Protein AF-A0A929BQ82-F1 (afdb_monomer_lite)

Foldseek 3Di:
DDDDDDDDPDDDDDDDQKAWEAEPVRDIDIDGFFDFQLVVCCVVPPVDVDDDAWWQWQNRTDGRRDTHHHHTYTD

pLDDT: mean 89.82, std 12.75, range [46.66, 98.62]

Structure (mmCIF, N/CA/C/O backbone):
data_AF-A0A929BQ82-F1
#
_entry.id   AF-A0A929BQ82-F1
#
loop_
_atom_site.group_PDB
_atom_site.id
_atom_site.type_symbol
_atom_site.label_atom_id
_atom_site.label_alt_id
_atom_site.label_comp_id
_atom_site.label_asym_id
_atom_site.label_entity_id
_atom_site.label_seq_id
_atom_site.pdbx_PDB_ins_code
_atom_site.Cartn_x
_atom_site.Cartn_y
_atom_site.Cartn_z
_atom_site.occupancy
_atom_site.B_iso_or_equiv
_atom_site.auth_seq_id
_atom_site.auth_comp_id
_atom_site.auth_asym_id
_atom_site.auth_atom_id
_atom_site.pdbx_PDB_model_num
ATOM 1 N N . MET A 1 1 ? -14.907 -32.789 33.736 1.00 46.66 1 MET A N 1
ATOM 2 C CA . MET A 1 1 ? -14.766 -32.230 32.374 1.00 46.66 1 MET A CA 1
ATOM 3 C C . MET A 1 1 ? -14.711 -30.711 32.489 1.00 46.66 1 MET A C 1
ATOM 5 O O . MET A 1 1 ? -15.727 -30.093 32.779 1.00 46.66 1 MET A O 1
ATOM 9 N N . MET A 1 2 ? -13.526 -30.114 32.397 1.00 47.66 2 MET A N 1
ATOM 10 C CA . MET A 1 2 ? -13.334 -28.670 32.574 1.00 47.66 2 MET A CA 1
ATOM 11 C C . MET A 1 2 ? -13.679 -27.966 31.257 1.00 47.66 2 MET A C 1
ATOM 13 O O . MET A 1 2 ? -13.046 -28.221 30.237 1.00 47.66 2 MET A O 1
ATOM 17 N N . LYS A 1 3 ? -14.741 -27.151 31.258 1.00 51.91 3 LYS A N 1
ATOM 18 C CA . LYS A 1 3 ? -15.161 -26.375 30.084 1.00 51.91 3 LYS A CA 1
ATOM 19 C C . LYS A 1 3 ? -14.127 -25.275 29.836 1.00 51.91 3 LYS A C 1
ATOM 21 O O . LYS A 1 3 ? -13.926 -24.424 30.701 1.00 51.91 3 LYS A O 1
ATOM 26 N N . SER A 1 4 ? -13.474 -25.293 28.678 1.00 60.78 4 SER A N 1
ATOM 27 C CA . SER A 1 4 ? -12.611 -24.201 28.235 1.00 60.78 4 SER A CA 1
ATOM 28 C C . SER A 1 4 ? -13.454 -22.935 28.058 1.00 60.78 4 SER A C 1
ATOM 30 O O . SER A 1 4 ? -14.470 -22.919 27.363 1.00 60.78 4 SER A O 1
ATOM 32 N N . LYS A 1 5 ? -13.055 -21.865 28.747 1.00 60.78 5 LYS A N 1
ATOM 33 C CA . LYS A 1 5 ? -13.668 -20.541 28.631 1.00 60.78 5 LYS A CA 1
ATOM 34 C C . LYS A 1 5 ? -13.250 -19.983 27.268 1.00 60.78 5 LYS A C 1
ATOM 36 O O . LYS A 1 5 ? -12.089 -19.626 27.094 1.00 60.78 5 LYS A O 1
ATOM 41 N N . GLN A 1 6 ? -14.152 -19.957 26.289 1.00 63.88 6 GLN A N 1
ATOM 42 C CA . GLN A 1 6 ? -13.887 -19.259 25.033 1.00 63.88 6 GLN A CA 1
ATOM 43 C C . GLN A 1 6 ? -13.811 -17.758 25.328 1.00 63.88 6 GLN A C 1
ATOM 45 O O . GLN A 1 6 ? -14.820 -17.122 25.625 1.00 63.88 6 GLN A O 1
ATOM 50 N N . SER A 1 7 ? -12.607 -17.193 25.302 1.00 69.44 7 SER A N 1
ATOM 51 C CA . SER A 1 7 ? -12.413 -15.748 25.282 1.00 69.44 7 SER A CA 1
ATOM 52 C C . SER A 1 7 ? -12.709 -15.255 23.871 1.00 69.44 7 SER A C 1
ATOM 54 O O . SER A 1 7 ? -11.976 -15.587 22.939 1.00 69.44 7 SER A O 1
ATOM 56 N N . SER A 1 8 ? -13.776 -14.477 23.701 1.00 77.00 8 SER A N 1
ATOM 57 C CA . SER A 1 8 ? -14.025 -13.760 22.452 1.00 77.00 8 SER A CA 1
ATOM 58 C C . SER A 1 8 ? -12.831 -12.847 22.157 1.00 77.00 8 SER A C 1
ATOM 60 O O . SER A 1 8 ? -12.542 -11.937 22.931 1.00 77.00 8 SER A O 1
ATOM 62 N N . SER A 1 9 ? -12.129 -13.088 21.050 1.00 85.75 9 SER A N 1
ATOM 63 C CA . SER A 1 9 ? -10.975 -12.291 20.603 1.00 85.75 9 SER A CA 1
ATOM 64 C C . SER A 1 9 ? -11.364 -10.917 20.042 1.00 85.75 9 SER A C 1
ATOM 66 O O . SER A 1 9 ? -10.496 -10.098 19.745 1.00 85.75 9 SER A O 1
ATOM 68 N N . VAL A 1 10 ? -12.665 -10.649 19.909 1.00 89.50 10 VAL A N 1
ATOM 69 C CA . VAL A 1 10 ? -13.210 -9.387 19.408 1.00 89.50 10 VAL A CA 1
ATOM 70 C C . VAL A 1 10 ? -13.333 -8.390 20.555 1.00 89.50 10 VAL A C 1
ATOM 72 O O . VAL A 1 10 ? -13.996 -8.654 21.558 1.00 89.50 10 VAL A O 1
ATOM 75 N N . ARG A 1 11 ? -12.709 -7.222 20.392 1.00 91.19 11 ARG A N 1
ATOM 76 C CA . ARG A 1 11 ? -12.753 -6.115 21.352 1.00 91.19 11 ARG A CA 1
ATOM 77 C C . ARG A 1 11 ? -12.918 -4.786 20.625 1.00 91.19 11 ARG A C 1
ATOM 79 O O . ARG A 1 11 ? -12.426 -4.631 19.511 1.00 91.19 11 ARG A O 1
ATOM 86 N N . SER A 1 12 ? -13.572 -3.826 21.277 1.00 93.81 12 SER A N 1
ATOM 87 C CA . SER A 1 12 ? -13.615 -2.445 20.788 1.00 93.81 12 SER A CA 1
ATOM 88 C C . SER A 1 12 ? -12.202 -1.851 20.728 1.00 93.81 12 SER A C 1
ATOM 90 O O . SER A 1 12 ? -11.337 -2.181 21.547 1.00 93.81 12 SER A O 1
ATOM 92 N N . THR A 1 13 ? -11.961 -0.993 19.741 1.00 94.44 13 THR A N 1
ATOM 93 C CA . THR A 1 13 ? -10.671 -0.344 19.502 1.00 94.44 13 THR A CA 1
ATOM 94 C C . THR A 1 13 ? -10.869 1.029 18.869 1.00 94.44 13 THR A C 1
ATOM 96 O O . THR A 1 13 ? -11.950 1.349 18.377 1.00 94.44 13 THR A O 1
ATOM 99 N N . LYS A 1 14 ? -9.810 1.840 18.874 1.00 95.81 14 LYS A N 1
ATOM 100 C CA . LYS A 1 14 ? -9.735 3.059 18.066 1.00 95.81 14 LYS A CA 1
ATOM 101 C C . LYS A 1 14 ? -9.421 2.705 16.601 1.00 95.81 14 LYS A C 1
ATOM 103 O O . LYS A 1 14 ? -8.784 1.668 1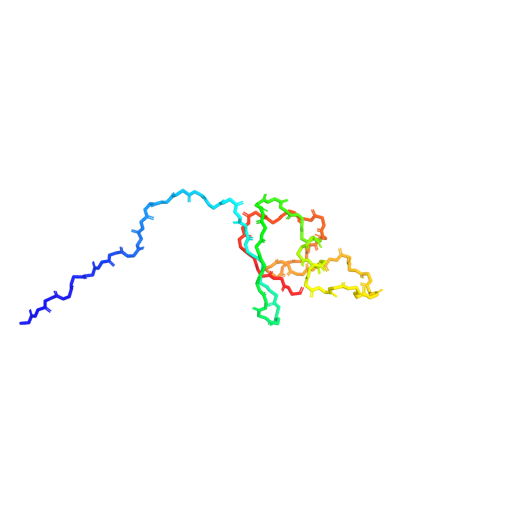6.379 1.00 95.81 14 LYS A O 1
ATOM 108 N N . PRO A 1 15 ? -9.833 3.541 15.628 1.00 95.00 15 PRO A N 1
ATOM 109 C CA . PRO A 1 15 ? -9.377 3.426 14.244 1.00 95.00 15 PRO A CA 1
ATOM 110 C C . PRO A 1 15 ? -7.847 3.419 14.148 1.00 95.00 15 PRO A C 1
ATOM 112 O O . PRO A 1 15 ? -7.171 4.029 14.978 1.00 95.00 15 PRO A O 1
ATOM 115 N N . ARG A 1 16 ? -7.305 2.729 13.139 1.00 94.88 16 ARG A N 1
ATOM 116 C CA . ARG A 1 16 ? -5.875 2.807 12.815 1.00 94.88 16 ARG A CA 1
ATOM 117 C C . ARG A 1 16 ? -5.578 4.144 12.139 1.00 94.88 16 ARG A C 1
ATOM 119 O O . ARG A 1 16 ? -6.391 4.640 11.368 1.00 94.88 16 ARG A O 1
ATOM 126 N N . GLU A 1 17 ? -4.397 4.685 12.411 1.00 98.19 17 GLU A N 1
ATOM 127 C CA . GLU A 1 17 ? -3.888 5.903 11.761 1.00 98.19 17 GLU A CA 1
ATOM 128 C C . GLU A 1 17 ? -2.970 5.582 10.569 1.00 98.19 17 GLU A C 1
ATOM 130 O O . GLU A 1 17 ? -2.610 6.471 9.801 1.00 98.19 17 GLU A O 1
ATOM 135 N N . THR A 1 18 ? -2.625 4.302 10.390 1.00 98.56 18 THR A N 1
ATOM 136 C CA . THR A 1 18 ? -1.803 3.784 9.291 1.00 98.56 18 THR A CA 1
ATOM 137 C C . THR A 1 18 ? -2.542 2.716 8.492 1.00 98.56 18 THR A C 1
ATOM 139 O O . THR A 1 18 ? -3.420 2.029 9.027 1.00 98.56 18 THR A O 1
ATOM 142 N N . ALA A 1 19 ? -2.148 2.564 7.229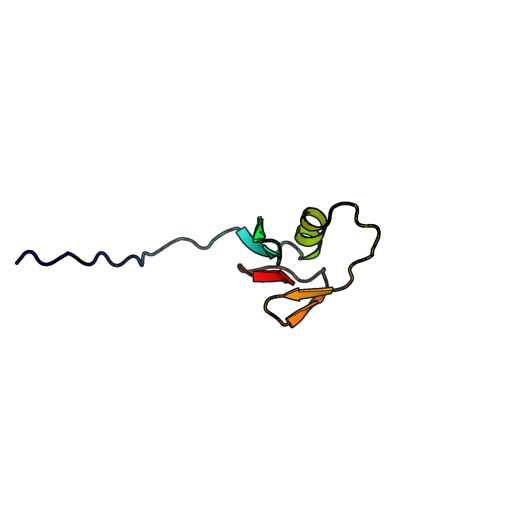 1.00 98.44 19 ALA A N 1
ATOM 143 C CA . ALA A 1 19 ?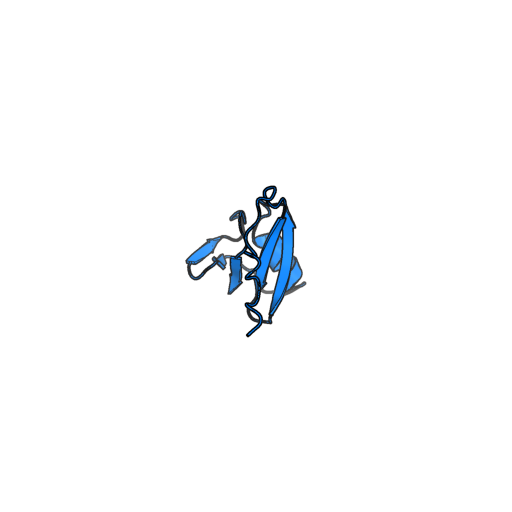 -2.539 1.468 6.351 1.00 98.44 19 ALA A CA 1
ATOM 144 C C . ALA A 1 19 ? -1.306 0.645 5.957 1.00 98.44 19 ALA A C 1
ATOM 146 O O . ALA A 1 19 ? -0.206 1.186 5.833 1.00 98.44 19 ALA A O 1
ATOM 147 N N . GLN A 1 20 ? -1.489 -0.662 5.774 1.00 98.44 20 GLN A N 1
ATOM 148 C CA . GLN A 1 20 ? -0.447 -1.592 5.346 1.00 98.44 20 GLN A CA 1
ATOM 149 C C . GLN A 1 20 ? -0.627 -2.011 3.889 1.00 98.44 20 GLN A C 1
ATOM 151 O O . GLN A 1 20 ? -1.687 -2.486 3.497 1.00 98.44 20 GLN A O 1
ATOM 156 N N . VAL A 1 21 ? 0.438 -1.924 3.100 1.00 98.25 21 VAL A N 1
ATOM 157 C CA . VAL A 1 21 ? 0.477 -2.429 1.726 1.00 98.25 21 VAL A CA 1
ATOM 158 C C . VAL A 1 21 ? 1.379 -3.652 1.665 1.00 98.25 21 VAL A C 1
ATOM 160 O O . VAL A 1 21 ? 2.545 -3.579 2.061 1.00 98.25 21 VAL A O 1
ATOM 163 N N . ARG A 1 22 ? 0.851 -4.768 1.155 1.00 98.19 22 ARG A N 1
ATOM 164 C CA . ARG A 1 22 ? 1.601 -6.015 0.950 1.00 98.19 22 ARG A CA 1
ATOM 165 C C . ARG A 1 22 ? 1.894 -6.244 -0.529 1.00 98.19 22 ARG A C 1
ATOM 167 O O . ARG A 1 22 ? 0.960 -6.333 -1.324 1.00 98.19 22 ARG A O 1
ATOM 174 N N . PHE A 1 23 ? 3.172 -6.417 -0.846 1.00 95.88 23 PHE A N 1
ATOM 175 C CA . PHE A 1 23 ? 3.682 -6.714 -2.185 1.00 95.88 23 PHE A CA 1
ATOM 176 C C . PHE A 1 23 ? 3.824 -8.232 -2.426 1.00 95.88 23 PHE A C 1
ATOM 178 O O . PHE A 1 23 ? 3.792 -9.017 -1.466 1.00 95.88 23 PHE A O 1
ATOM 185 N N . PRO A 1 24 ? 4.001 -8.685 -3.685 1.00 93.19 24 PRO A N 1
ATOM 186 C CA . PRO A 1 24 ? 4.037 -10.112 -4.029 1.00 93.19 24 PRO A CA 1
ATOM 187 C C . PRO A 1 24 ? 5.251 -10.851 -3.454 1.00 93.19 24 PRO A C 1
ATOM 189 O O . PRO A 1 24 ? 5.202 -12.056 -3.217 1.00 93.19 24 PRO A O 1
ATOM 192 N N . ASP A 1 25 ? 6.332 -10.125 -3.172 1.00 92.31 25 ASP A N 1
ATOM 193 C CA . ASP A 1 25 ? 7.557 -10.635 -2.548 1.00 92.31 25 ASP A CA 1
ATOM 194 C C . ASP A 1 25 ? 7.455 -10.779 -1.018 1.00 92.31 25 ASP A C 1
ATOM 196 O O . ASP A 1 25 ? 8.456 -10.983 -0.333 1.00 92.31 25 ASP A O 1
ATOM 200 N N . SER A 1 26 ? 6.236 -10.703 -0.477 1.00 91.38 26 SER A N 1
ATOM 201 C CA . SER A 1 26 ? 5.920 -10.762 0.954 1.00 91.38 26 SER A CA 1
ATOM 202 C C . SER A 1 26 ? 6.391 -9.560 1.777 1.00 91.38 26 SER A C 1
ATOM 204 O O . SER A 1 26 ? 6.119 -9.525 2.982 1.00 91.38 26 SER A O 1
ATOM 206 N N . ARG A 1 27 ? 7.030 -8.546 1.175 1.00 95.69 27 ARG A N 1
ATOM 207 C CA . ARG A 1 27 ? 7.308 -7.295 1.887 1.00 95.69 27 ARG A CA 1
ATOM 208 C C . ARG A 1 27 ? 5.999 -6.573 2.179 1.00 95.69 27 ARG A C 1
ATOM 210 O O . ARG A 1 27 ? 5.077 -6.532 1.365 1.00 95.69 27 ARG A O 1
ATOM 217 N N . THR A 1 28 ? 5.919 -6.026 3.386 1.00 97.88 28 THR A N 1
ATOM 218 C CA . THR A 1 28 ? 4.778 -5.238 3.847 1.00 97.88 28 THR A CA 1
ATOM 219 C C . THR A 1 28 ? 5.295 -3.917 4.378 1.00 97.88 28 THR A C 1
ATOM 221 O O . THR A 1 28 ? 6.224 -3.895 5.185 1.00 97.88 28 THR A O 1
ATOM 224 N N . PHE A 1 29 ? 4.685 -2.830 3.930 1.00 98.06 29 PHE A N 1
ATOM 225 C CA . PHE A 1 29 ? 5.037 -1.472 4.321 1.00 98.06 29 PHE A CA 1
ATOM 226 C C . PHE A 1 29 ? 3.830 -0.810 4.970 1.00 98.06 29 PHE A C 1
ATOM 228 O O . PHE A 1 29 ? 2.699 -1.084 4.577 1.00 98.06 29 PHE A O 1
ATOM 235 N N . GLU A 1 30 ? 4.059 0.068 5.942 1.00 98.38 30 GLU A N 1
ATOM 236 C CA . GLU A 1 30 ? 3.005 0.889 6.531 1.00 98.38 30 GLU A CA 1
ATOM 237 C C . GLU A 1 30 ? 3.303 2.374 6.352 1.00 98.38 30 GLU A C 1
ATOM 239 O O . GLU A 1 30 ? 4.457 2.798 6.423 1.00 98.38 30 GLU A O 1
ATOM 244 N N . ALA A 1 31 ? 2.256 3.163 6.135 1.00 98.50 31 ALA A N 1
ATOM 245 C CA . ALA A 1 31 ? 2.329 4.617 6.140 1.00 98.50 31 ALA A CA 1
ATOM 246 C C . ALA A 1 31 ? 1.003 5.204 6.656 1.00 98.50 31 ALA A C 1
ATOM 248 O O . ALA A 1 31 ? 0.024 4.461 6.807 1.00 98.50 31 ALA A O 1
ATOM 249 N N . PRO A 1 32 ? 0.943 6.514 6.965 1.00 98.62 32 PRO A N 1
ATOM 250 C CA . PRO A 1 32 ? -0.302 7.168 7.344 1.00 98.62 32 PRO A CA 1
ATOM 251 C C . PRO A 1 32 ? -1.434 6.899 6.345 1.00 98.62 32 PRO A C 1
ATOM 253 O O . PRO A 1 32 ? -1.221 6.818 5.133 1.00 98.62 32 PRO A O 1
ATOM 256 N N . VAL A 1 33 ? -2.660 6.771 6.849 1.00 98.12 33 VAL A N 1
ATOM 257 C CA . VAL A 1 33 ? -3.837 6.679 5.975 1.00 98.12 33 VAL A CA 1
ATOM 258 C C . VAL A 1 33 ? -3.902 7.893 5.041 1.00 98.12 33 VAL A C 1
ATOM 260 O O . VAL A 1 33 ? -3.651 9.027 5.450 1.00 98.12 33 VAL A O 1
ATOM 263 N N . GLY A 1 34 ? -4.217 7.653 3.770 1.00 98.19 34 GLY A N 1
ATOM 264 C CA . GLY A 1 34 ? -4.220 8.677 2.726 1.00 98.19 34 GLY A CA 1
ATOM 265 C C . GLY A 1 34 ? -2.882 8.851 1.996 1.00 98.19 34 GLY A C 1
ATOM 266 O O . GLY A 1 34 ? -2.827 9.612 1.027 1.00 98.19 34 GLY A O 1
ATOM 267 N N . THR A 1 35 ? -1.819 8.145 2.403 1.00 98.44 35 THR A N 1
ATOM 268 C CA . THR A 1 35 ? -0.554 8.107 1.655 1.00 98.44 35 THR A CA 1
ATOM 269 C C . THR A 1 35 ? -0.781 7.584 0.224 1.00 98.44 35 THR A C 1
ATOM 271 O O . THR A 1 35 ? -1.439 6.549 0.057 1.00 98.44 35 THR A O 1
ATOM 274 N N . PRO A 1 36 ? -0.249 8.261 -0.817 1.00 97.56 36 PRO A N 1
ATOM 275 C CA . PRO A 1 36 ? -0.334 7.788 -2.196 1.00 97.56 36 PRO A CA 1
ATOM 276 C C . PRO A 1 36 ? 0.408 6.467 -2.412 1.00 97.56 36 PRO A C 1
ATOM 278 O O . PRO A 1 36 ? 1.502 6.268 -1.875 1.00 97.56 36 PRO A O 1
ATOM 281 N N . LEU A 1 37 ? -0.144 5.605 -3.267 1.00 96.88 37 LEU A N 1
ATOM 282 C CA . LEU A 1 37 ? 0.467 4.335 -3.669 1.00 96.88 37 LEU A CA 1
ATOM 283 C C . LEU A 1 37 ? 1.911 4.508 -4.174 1.00 96.88 37 LEU A C 1
ATOM 285 O O . LEU A 1 37 ? 2.777 3.693 -3.866 1.00 96.88 37 LEU A O 1
ATOM 289 N N . GLU A 1 38 ? 2.190 5.605 -4.879 1.00 95.25 38 GLU A N 1
ATOM 290 C CA . GLU A 1 38 ? 3.521 5.964 -5.373 1.00 95.25 38 GLU A CA 1
ATOM 291 C C . GLU A 1 38 ? 4.600 5.903 -4.280 1.00 95.25 38 GLU A C 1
ATOM 293 O O . GLU A 1 38 ? 5.710 5.436 -4.532 1.00 95.25 38 GLU A O 1
ATOM 298 N N . GLN A 1 39 ? 4.292 6.343 -3.055 1.00 95.56 39 GLN A N 1
ATOM 299 C CA . GLN A 1 39 ? 5.277 6.355 -1.971 1.00 95.56 39 GLN A CA 1
ATOM 300 C C . GLN A 1 39 ? 5.629 4.940 -1.504 1.00 95.56 39 GLN A C 1
ATOM 302 O O . GLN A 1 39 ? 6.794 4.665 -1.231 1.00 95.56 39 GLN A O 1
ATOM 307 N N . TYR A 1 40 ? 4.654 4.029 -1.471 1.00 96.00 40 TYR A N 1
ATOM 308 C CA . TYR A 1 40 ? 4.904 2.618 -1.178 1.00 96.00 40 TYR A CA 1
ATOM 309 C C . TYR A 1 40 ? 5.744 1.966 -2.281 1.00 96.00 40 TYR A C 1
ATOM 311 O O . TYR A 1 40 ? 6.719 1.279 -1.991 1.00 96.00 40 TYR A O 1
ATOM 319 N N . VAL A 1 41 ? 5.398 2.224 -3.547 1.00 92.88 41 VAL A N 1
ATOM 320 C CA . VAL A 1 41 ? 6.106 1.678 -4.715 1.00 92.88 41 VAL A CA 1
ATOM 321 C C . VAL A 1 41 ? 7.558 2.161 -4.766 1.00 92.88 41 VAL A C 1
ATOM 323 O O . VAL A 1 41 ? 8.448 1.351 -5.011 1.00 92.88 41 VAL A O 1
ATOM 326 N N . LYS A 1 42 ? 7.821 3.439 -4.457 1.00 91.62 42 LYS A N 1
ATOM 327 C CA . LYS A 1 42 ? 9.184 3.999 -4.371 1.00 91.62 42 LYS A CA 1
ATOM 328 C C . LYS A 1 42 ? 10.059 3.270 -3.351 1.00 91.62 42 LYS A C 1
ATOM 330 O O . LYS A 1 42 ? 11.227 3.032 -3.618 1.00 91.62 42 LYS A O 1
ATOM 335 N N . VAL A 1 43 ? 9.499 2.901 -2.198 1.00 92.62 43 VAL A N 1
ATOM 336 C CA . VAL A 1 43 ? 10.230 2.143 -1.168 1.00 92.62 43 VAL A CA 1
ATOM 337 C C . VAL A 1 43 ? 10.379 0.670 -1.558 1.00 92.62 43 VAL A C 1
ATOM 339 O O . VAL A 1 43 ? 11.373 0.034 -1.222 1.00 92.62 43 VAL A O 1
ATOM 342 N N . ALA A 1 44 ? 9.400 0.102 -2.263 1.00 91.31 44 ALA A N 1
ATOM 343 C CA . ALA A 1 44 ? 9.450 -1.293 -2.676 1.00 91.31 44 ALA A CA 1
ATOM 344 C C . ALA A 1 44 ? 10.441 -1.535 -3.826 1.00 91.31 44 ALA A C 1
ATOM 346 O O . ALA A 1 44 ? 11.125 -2.557 -3.834 1.00 91.31 44 ALA A O 1
ATOM 347 N N . LEU A 1 45 ? 10.517 -0.638 -4.807 1.00 85.38 45 LEU A N 1
ATOM 348 C CA . LEU A 1 45 ? 11.233 -0.888 -6.063 1.00 85.38 45 LEU A CA 1
ATOM 349 C C . LEU A 1 45 ? 12.595 -0.185 -6.174 1.00 85.38 45 LEU A C 1
ATOM 351 O O . LEU A 1 45 ? 13.262 -0.371 -7.191 1.00 85.38 45 LEU A O 1
ATOM 355 N N . ASP A 1 46 ? 13.018 0.559 -5.145 1.00 79.00 46 ASP A N 1
ATOM 356 C CA . ASP A 1 46 ? 14.269 1.335 -5.120 1.00 79.00 46 ASP A CA 1
ATOM 357 C C . ASP A 1 46 ? 14.446 2.208 -6.393 1.00 79.00 46 ASP A C 1
ATOM 359 O O . ASP A 1 46 ? 13.465 2.613 -7.024 1.00 79.00 46 ASP A O 1
ATOM 363 N N . ASP A 1 47 ? 15.691 2.503 -6.792 1.00 70.75 47 ASP A N 1
ATOM 364 C CA . ASP A 1 47 ? 16.065 3.239 -8.016 1.00 70.75 47 ASP A CA 1
ATOM 365 C C . ASP A 1 47 ? 15.848 2.411 -9.304 1.00 70.75 47 ASP A C 1
ATOM 367 O O . ASP A 1 47 ? 16.681 2.393 -10.217 1.00 70.75 47 ASP A O 1
ATOM 371 N N . SER A 1 48 ? 14.734 1.684 -9.408 1.00 73.88 48 SER A N 1
ATOM 372 C CA . SER A 1 48 ? 14.378 1.012 -10.655 1.00 73.88 48 SER A CA 1
ATOM 373 C C . SER A 1 48 ? 14.267 2.042 -11.792 1.00 73.88 48 SER A C 1
ATOM 375 O O . SER A 1 48 ? 13.495 2.998 -11.687 1.00 73.88 48 SER A O 1
ATOM 377 N N . PRO A 1 49 ? 14.973 1.844 -12.921 1.00 67.69 49 PRO A N 1
ATOM 378 C CA . PRO A 1 49 ? 14.966 2.791 -14.036 1.00 67.69 49 PRO A CA 1
ATOM 379 C C . PRO A 1 49 ? 13.661 2.754 -14.848 1.00 67.69 49 PRO A C 1
ATOM 381 O O . PRO A 1 49 ? 13.488 3.548 -15.774 1.00 67.69 49 PRO A O 1
ATOM 384 N N . VAL A 1 50 ? 12.760 1.811 -14.554 1.00 78.81 50 VAL A N 1
ATOM 385 C CA . VAL A 1 50 ? 11.499 1.638 -15.280 1.00 78.81 50 VAL A CA 1
ATOM 386 C C . VAL A 1 50 ? 10.423 2.535 -14.662 1.00 78.81 50 VAL A C 1
ATOM 388 O O . VAL A 1 50 ? 10.119 2.370 -13.482 1.00 78.81 50 VAL A O 1
ATOM 391 N N . PRO A 1 51 ? 9.809 3.454 -15.430 1.00 76.56 51 PRO A N 1
ATOM 392 C CA . PRO A 1 51 ? 8.724 4.281 -14.923 1.00 76.56 51 PRO A CA 1
ATOM 393 C C . PRO A 1 51 ? 7.475 3.434 -14.656 1.00 76.56 51 PRO A C 1
ATOM 395 O O . PRO A 1 51 ? 7.014 2.684 -15.518 1.00 76.56 51 PRO A O 1
ATOM 398 N N . PHE A 1 52 ? 6.903 3.596 -13.467 1.00 81.19 52 PHE A N 1
ATOM 399 C CA . PHE A 1 52 ? 5.671 2.935 -13.046 1.00 81.19 52 PHE A CA 1
ATOM 400 C C . PHE A 1 52 ? 4.498 3.906 -13.196 1.00 81.19 52 PHE A C 1
ATOM 402 O O . PHE A 1 52 ? 4.574 5.042 -12.735 1.00 81.19 52 PHE A O 1
ATOM 409 N N . ILE A 1 53 ? 3.420 3.469 -13.848 1.00 86.12 53 ILE A N 1
ATOM 410 C CA . ILE A 1 53 ? 2.252 4.322 -14.141 1.00 86.12 53 ILE A CA 1
ATOM 411 C C . ILE A 1 53 ? 1.033 3.918 -13.300 1.00 86.12 53 ILE A C 1
ATOM 413 O O . ILE A 1 53 ? 0.261 4.771 -12.861 1.00 86.12 53 ILE A O 1
ATOM 417 N N . ALA A 1 54 ? 0.872 2.619 -13.051 1.00 93.00 54 ALA A N 1
ATOM 418 C CA . ALA A 1 54 ? -0.250 2.036 -12.326 1.00 93.00 54 ALA A CA 1
ATOM 419 C C . ALA A 1 54 ? 0.171 0.714 -11.667 1.00 93.00 54 ALA A C 1
ATOM 421 O O . ALA A 1 54 ? 1.187 0.133 -12.054 1.00 93.00 54 ALA A O 1
ATOM 422 N N . ALA A 1 55 ? -0.623 0.237 -10.710 1.00 94.56 55 ALA A N 1
ATOM 423 C CA . ALA A 1 55 ? -0.499 -1.102 -10.132 1.00 94.56 55 ALA A CA 1
ATOM 424 C C . ALA A 1 55 ? -1.884 -1.723 -9.907 1.00 94.56 55 ALA A C 1
ATOM 426 O O . ALA A 1 55 ? -2.905 -1.031 -10.000 1.00 94.56 55 ALA A O 1
ATOM 427 N N . LEU A 1 56 ? -1.924 -3.022 -9.611 1.00 96.81 56 LEU A N 1
ATOM 428 C CA . LEU A 1 56 ? -3.155 -3.691 -9.200 1.00 96.81 56 LEU A CA 1
ATOM 429 C C . LEU A 1 56 ? -3.309 -3.568 -7.684 1.00 96.81 56 LEU A C 1
ATOM 431 O O . LEU A 1 56 ? -2.554 -4.182 -6.939 1.00 96.81 56 LEU A O 1
ATOM 435 N N . VAL A 1 57 ? -4.292 -2.796 -7.224 1.00 97.69 57 VAL A N 1
ATOM 436 C CA . VAL A 1 57 ? -4.654 -2.673 -5.805 1.00 97.69 57 VAL A CA 1
ATOM 437 C C . VAL A 1 57 ? -5.872 -3.549 -5.552 1.00 97.69 57 VAL A C 1
ATOM 439 O O . VAL A 1 57 ? -6.934 -3.312 -6.125 1.00 97.69 57 VAL A O 1
ATOM 442 N N . ASP A 1 58 ? -5.704 -4.593 -4.743 1.00 97.31 58 ASP A N 1
ATOM 443 C CA . ASP A 1 58 ? -6.722 -5.619 -4.478 1.00 97.31 58 ASP A CA 1
ATOM 444 C C . ASP A 1 58 ? -7.344 -6.209 -5.762 1.00 97.31 58 ASP A C 1
ATOM 446 O O . ASP A 1 58 ? -8.523 -6.553 -5.822 1.00 97.31 58 ASP A O 1
ATOM 450 N N . GLY A 1 59 ? -6.520 -6.345 -6.806 1.00 97.19 59 GLY A N 1
ATOM 451 C CA . GLY A 1 59 ? -6.916 -6.883 -8.108 1.00 97.19 59 GLY A CA 1
ATOM 452 C C . GLY A 1 59 ? -7.494 -5.857 -9.086 1.00 97.19 59 GLY A C 1
ATOM 453 O O . GLY A 1 59 ? -7.785 -6.220 -10.225 1.00 97.19 59 GLY A O 1
ATOM 454 N N . GLU A 1 60 ? -7.623 -4.587 -8.698 1.00 97.56 60 GLU A N 1
ATOM 455 C CA . GLU A 1 60 ? -8.095 -3.525 -9.586 1.00 97.56 60 GLU A CA 1
ATOM 456 C C . GLU A 1 60 ? -6.973 -2.580 -10.010 1.00 97.56 60 GLU A C 1
ATOM 458 O O . GLU A 1 60 ? -6.181 -2.115 -9.193 1.00 97.56 60 GLU A O 1
ATOM 463 N N . LEU A 1 61 ? -6.940 -2.229 -11.297 1.00 97.19 61 LEU A N 1
ATOM 464 C CA . LEU A 1 61 ? -5.971 -1.265 -11.808 1.00 97.19 61 LEU A CA 1
ATOM 465 C C . LEU A 1 61 ? -6.215 0.119 -11.186 1.00 97.19 61 LEU A C 1
ATOM 467 O O . LEU A 1 61 ? -7.336 0.644 -11.221 1.00 97.19 61 LEU A O 1
ATOM 471 N N . ARG A 1 62 ? -5.155 0.712 -10.630 1.00 97.19 62 ARG A N 1
ATOM 472 C CA . ARG A 1 62 ? -5.153 2.054 -10.037 1.00 97.19 62 ARG A CA 1
ATOM 473 C C . ARG A 1 62 ? -3.900 2.828 -10.426 1.00 97.19 62 ARG A C 1
ATOM 475 O O . ARG A 1 62 ? -2.808 2.269 -10.498 1.00 97.19 62 ARG A O 1
ATOM 482 N N . GLU A 1 63 ? -4.067 4.129 -10.637 1.00 96.44 63 GLU A N 1
ATOM 483 C CA . GLU A 1 63 ? -2.954 5.071 -10.789 1.00 96.44 63 GLU A CA 1
ATOM 484 C C . GLU A 1 63 ? -2.156 5.189 -9.485 1.00 96.44 63 GLU A C 1
ATOM 486 O O . GLU A 1 63 ? -2.713 5.069 -8.395 1.00 96.44 63 GLU A O 1
ATOM 491 N N . LEU A 1 64 ? -0.861 5.502 -9.571 1.00 94.62 64 LEU A N 1
ATOM 492 C CA . LEU A 1 64 ? -0.005 5.620 -8.378 1.00 94.62 64 LEU A CA 1
ATOM 493 C C . LEU A 1 64 ? -0.361 6.798 -7.459 1.00 94.62 64 LEU A C 1
ATOM 495 O O . LEU A 1 64 ? 0.027 6.824 -6.291 1.00 9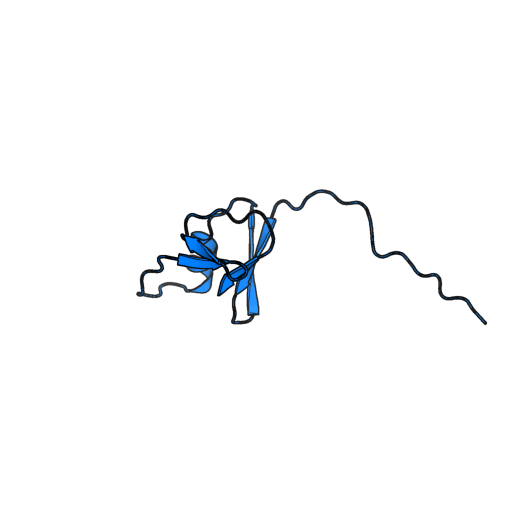4.62 64 LEU A O 1
ATOM 499 N N . THR A 1 65 ? -1.112 7.771 -7.966 1.00 95.19 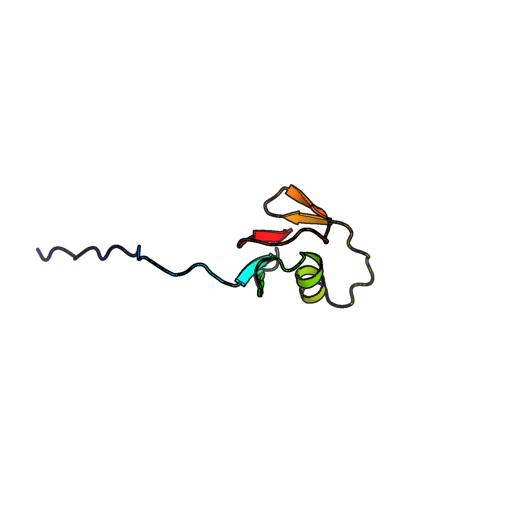65 THR A N 1
ATOM 500 C CA . THR A 1 65 ? -1.637 8.902 -7.192 1.00 95.19 65 THR A CA 1
ATOM 501 C C . THR A 1 65 ? -2.816 8.504 -6.301 1.00 95.19 65 THR A C 1
ATOM 503 O O . THR A 1 65 ? -3.235 9.307 -5.464 1.00 95.19 65 THR A O 1
ATOM 506 N N . CYS A 1 66 ? -3.353 7.282 -6.435 1.00 96.25 66 CYS A N 1
ATOM 507 C CA . CYS A 1 66 ? -4.456 6.829 -5.600 1.00 96.25 66 CYS A CA 1
ATOM 508 C C . CYS A 1 66 ? -4.040 6.759 -4.125 1.00 96.25 66 CYS A C 1
ATOM 510 O O . CYS A 1 66 ? -2.965 6.264 -3.774 1.00 96.25 66 CYS A O 1
ATOM 512 N N . GLN A 1 67 ? -4.916 7.238 -3.249 1.00 98.06 67 GLN A N 1
ATOM 513 C CA . GLN A 1 67 ? -4.687 7.242 -1.809 1.00 98.06 67 GLN A CA 1
ATOM 514 C C . GLN A 1 67 ? -5.055 5.894 -1.189 1.00 98.06 67 GLN A C 1
ATOM 516 O O . GLN A 1 67 ? -6.123 5.347 -1.473 1.00 98.06 67 GLN A O 1
ATOM 521 N N . ILE A 1 68 ? -4.190 5.388 -0.308 1.00 98.25 68 ILE A N 1
ATOM 522 C CA . ILE A 1 68 ? -4.417 4.138 0.422 1.00 98.25 68 ILE A CA 1
ATOM 523 C C . ILE A 1 68 ? -5.076 4.442 1.771 1.00 98.25 68 ILE A C 1
ATOM 525 O O . ILE A 1 68 ? -4.474 5.058 2.651 1.00 98.25 68 ILE A O 1
ATOM 529 N N . TRP A 1 69 ? -6.326 4.009 1.933 1.00 97.56 69 TRP A N 1
ATOM 530 C CA . TRP A 1 69 ? -7.143 4.263 3.131 1.00 97.56 69 TRP A CA 1
ATOM 531 C C . TRP A 1 69 ? -7.271 3.063 4.071 1.00 97.56 69 TRP A C 1
ATOM 533 O O . TRP A 1 69 ? -7.656 3.221 5.228 1.00 97.56 69 TRP A O 1
ATOM 543 N N . SER A 1 70 ? -6.957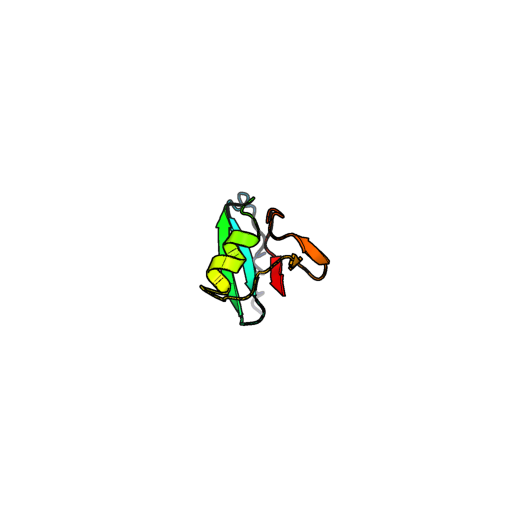 1.869 3.581 1.00 97.31 70 SER A N 1
ATOM 544 C CA . SER A 1 70 ? -7.039 0.609 4.312 1.00 97.31 70 SER A CA 1
ATOM 545 C C . SER A 1 70 ? -5.894 -0.300 3.905 1.00 97.31 70 SER A C 1
ATOM 547 O O . SER A 1 70 ? -5.241 -0.059 2.890 1.00 97.31 70 SER A O 1
ATOM 549 N N . ASP A 1 71 ? -5.669 -1.351 4.690 1.00 98.31 71 ASP A N 1
ATOM 550 C CA . ASP A 1 71 ? -4.713 -2.385 4.318 1.00 98.31 71 ASP A CA 1
ATOM 551 C C . ASP A 1 71 ? -5.084 -2.958 2.936 1.00 98.31 71 ASP A C 1
ATOM 553 O O . ASP A 1 71 ? -6.264 -3.208 2.677 1.00 98.31 71 ASP A O 1
ATOM 557 N N . ALA A 1 72 ? -4.093 -3.137 2.062 1.00 97.75 72 ALA A N 1
ATOM 558 C CA . ALA A 1 72 ? -4.297 -3.523 0.667 1.00 97.75 72 ALA A CA 1
ATOM 559 C C . ALA A 1 72 ? -3.188 -4.455 0.161 1.00 97.75 72 ALA A C 1
ATOM 561 O O . ALA A 1 72 ? -2.038 -4.417 0.617 1.00 97.75 72 ALA A O 1
ATOM 562 N N . ARG A 1 73 ? -3.524 -5.291 -0.821 1.00 97.81 73 ARG A N 1
ATOM 563 C CA . ARG A 1 73 ? -2.553 -6.039 -1.625 1.00 97.81 73 ARG A CA 1
ATOM 564 C C . ARG A 1 73 ? -2.211 -5.238 -2.877 1.00 97.81 73 ARG A C 1
ATOM 566 O O . ARG A 1 73 ? -3.112 -4.728 -3.536 1.00 97.81 73 ARG A O 1
ATOM 573 N N . VAL A 1 74 ? -0.927 -5.182 -3.215 1.00 96.44 74 VAL A N 1
ATOM 574 C CA . VAL A 1 74 ? -0.438 -4.578 -4.457 1.00 96.44 74 VAL A CA 1
ATOM 575 C C . VAL A 1 74 ? 0.331 -5.621 -5.256 1.00 96.44 74 VAL A C 1
ATOM 577 O O . VAL A 1 74 ? 1.199 -6.289 -4.695 1.00 96.44 74 VAL A O 1
ATOM 580 N N . ASP A 1 75 ? -0.005 -5.758 -6.539 1.00 91.69 75 ASP A N 1
ATOM 581 C CA . ASP A 1 75 ? 0.688 -6.599 -7.526 1.00 91.69 75 ASP A CA 1
ATOM 582 C C . ASP A 1 75 ? 1.205 -5.767 -8.714 1.00 91.69 75 ASP A C 1
ATOM 584 O O . ASP A 1 75 ? 0.524 -4.785 -9.111 1.00 91.69 75 ASP A O 1
#

Radius of gyration: 17.29 Å; chains: 1; bounding box: 31×41×48 Å

Secondary structure (DSSP, 8-state):
-------------PPPSEEEEE-TTS-EEEEETT-BHHHHHHHHHTT-SSPP-EEEETTEEEETT-B--S-EEB-

Sequence (75 aa):
MMKSKQSSSVRSTKPRETAQVRFPDSRTFEAPVGTPLEQYVKVALDDSPVPFIAALVDGELRELTCQIWSDARVD